Protein AF-A0A6L9ZBN9-F1 (afdb_monomer_lite)

pLDDT: mean 77.0, std 12.3, range [45.09, 96.31]

Radius of gyration: 23.8 Å; chains: 1; bounding box: 55×12×65 Å

Structure (mmCIF, N/CA/C/O backbone):
data_AF-A0A6L9ZBN9-F1
#
_entry.id   AF-A0A6L9ZBN9-F1
#
loop_
_atom_site.group_PDB
_atom_site.id
_atom_site.type_symbol
_atom_site.label_atom_id
_atom_site.label_alt_id
_atom_site.label_comp_id
_atom_site.label_asym_id
_atom_site.label_entity_id
_atom_site.label_seq_id
_atom_site.pdbx_PDB_ins_code
_atom_site.Cartn_x
_atom_site.Cartn_y
_atom_site.Cartn_z
_atom_site.occupancy
_atom_site.B_iso_or_equiv
_atom_site.auth_seq_id
_atom_site.auth_comp_id
_atom_site.auth_asym_id
_atom_site.auth_atom_id
_atom_site.pdbx_PDB_model_num
ATOM 1 N N . MET A 1 1 ? 9.883 3.631 -0.857 1.00 56.38 1 MET A N 1
ATOM 2 C CA . MET A 1 1 ? 9.226 3.594 0.471 1.00 56.38 1 MET A CA 1
ATOM 3 C C . MET A 1 1 ? 9.388 2.195 1.065 1.00 56.38 1 MET A C 1
ATOM 5 O O . MET A 1 1 ? 9.145 1.236 0.350 1.00 56.38 1 MET A O 1
ATOM 9 N N . GLN A 1 2 ? 9.887 2.032 2.302 1.00 75.25 2 GLN A N 1
ATOM 10 C CA . GLN A 1 2 ? 10.053 0.692 2.901 1.00 75.25 2 GLN A CA 1
ATOM 11 C C . GLN A 1 2 ? 8.711 0.204 3.485 1.00 75.25 2 GLN A C 1
ATOM 13 O O . GLN A 1 2 ? 8.207 0.863 4.396 1.00 75.25 2 GLN A O 1
ATOM 18 N N . PRO A 1 3 ? 8.174 -0.965 3.080 1.00 67.38 3 PRO A N 1
ATOM 19 C CA . PRO A 1 3 ? 6.895 -1.496 3.581 1.00 67.38 3 PRO A CA 1
ATOM 20 C C . PRO A 1 3 ? 6.822 -1.591 5.110 1.00 67.38 3 PRO A C 1
ATOM 22 O O . PRO A 1 3 ? 5.798 -1.327 5.734 1.00 67.38 3 PRO A O 1
ATOM 25 N N . ARG A 1 4 ? 7.961 -1.893 5.741 1.00 69.00 4 ARG A N 1
ATOM 26 C CA . ARG A 1 4 ? 8.095 -1.977 7.199 1.00 69.00 4 ARG A CA 1
ATOM 27 C C . ARG A 1 4 ? 7.895 -0.630 7.902 1.00 69.00 4 ARG A C 1
ATOM 29 O O . ARG A 1 4 ? 7.429 -0.599 9.037 1.00 69.00 4 ARG A O 1
ATOM 36 N N . ARG A 1 5 ? 8.261 0.476 7.247 1.00 75.31 5 ARG A N 1
ATOM 37 C CA . ARG A 1 5 ? 8.065 1.833 7.772 1.00 75.31 5 ARG A CA 1
ATOM 38 C C . ARG A 1 5 ? 6.586 2.212 7.729 1.00 75.31 5 ARG A C 1
ATOM 40 O O . ARG A 1 5 ? 6.065 2.671 8.734 1.00 75.31 5 ARG A O 1
ATOM 47 N N . ILE A 1 6 ? 5.915 1.917 6.621 1.00 69.38 6 ILE A N 1
ATOM 48 C CA . ILE A 1 6 ? 4.478 2.156 6.435 1.00 69.38 6 ILE A CA 1
ATOM 49 C C . ILE A 1 6 ? 3.657 1.348 7.440 1.00 69.38 6 ILE A C 1
ATOM 51 O O . ILE A 1 6 ? 2.840 1.912 8.156 1.00 69.38 6 ILE A O 1
ATOM 55 N N . ALA A 1 7 ? 3.928 0.046 7.582 1.00 70.50 7 ALA A N 1
ATOM 56 C CA . ALA A 1 7 ? 3.247 -0.789 8.572 1.00 70.50 7 ALA A CA 1
ATOM 57 C C . ALA A 1 7 ? 3.422 -0.252 10.005 1.00 70.50 7 ALA A C 1
ATOM 59 O O . ALA A 1 7 ? 2.500 -0.310 10.816 1.00 70.50 7 ALA A O 1
ATOM 60 N N . ARG A 1 8 ? 4.598 0.312 10.312 1.00 73.25 8 ARG A N 1
ATOM 61 C CA . ARG A 1 8 ? 4.881 0.938 11.607 1.00 73.25 8 ARG A CA 1
ATOM 62 C C . ARG A 1 8 ? 4.114 2.246 11.796 1.00 73.25 8 ARG A C 1
ATOM 64 O O . ARG A 1 8 ? 3.552 2.448 12.865 1.00 73.25 8 ARG A O 1
ATOM 71 N N . GLU A 1 9 ? 4.081 3.119 10.796 1.00 81.12 9 GLU A N 1
ATOM 72 C CA . GLU A 1 9 ? 3.329 4.380 10.850 1.00 81.12 9 GLU A CA 1
ATOM 73 C C . GLU A 1 9 ? 1.820 4.119 10.940 1.00 81.12 9 GLU A C 1
ATOM 75 O O . GLU A 1 9 ? 1.140 4.718 11.769 1.00 81.12 9 GLU A O 1
ATOM 80 N N . LEU A 1 10 ? 1.319 3.135 10.194 1.00 76.00 10 LEU A N 1
ATOM 81 C CA . LEU A 1 10 ? -0.064 2.676 10.259 1.00 76.00 10 LEU A CA 1
ATOM 82 C C . LEU A 1 10 ? -0.424 2.122 11.640 1.00 76.00 10 LEU A C 1
ATOM 84 O O . LEU A 1 10 ? -1.488 2.439 12.168 1.00 76.00 10 LEU A O 1
ATOM 88 N N . ALA A 1 11 ? 0.459 1.321 12.241 1.00 75.31 11 ALA A N 1
ATOM 89 C CA . ALA A 1 11 ? 0.264 0.805 13.591 1.00 75.31 11 ALA A CA 1
ATOM 90 C C . ALA A 1 11 ? 0.249 1.937 14.628 1.00 75.31 11 ALA A C 1
ATOM 92 O O . ALA A 1 11 ? -0.626 1.963 15.487 1.00 75.31 11 ALA A O 1
ATOM 93 N N . LEU A 1 12 ? 1.167 2.903 14.525 1.00 76.44 12 LEU A N 1
ATOM 94 C CA . LEU A 1 12 ? 1.223 4.057 15.428 1.00 76.44 12 LEU A CA 1
ATOM 95 C C . LEU A 1 12 ? -0.017 4.949 15.298 1.00 76.44 12 LEU A C 1
ATOM 97 O O . LEU A 1 12 ? -0.592 5.346 16.311 1.00 76.44 12 LEU A O 1
ATOM 101 N N . LEU A 1 13 ? -0.469 5.208 14.070 1.00 77.19 13 LEU A N 1
ATOM 102 C CA . LEU A 1 13 ? -1.699 5.951 13.809 1.00 77.19 13 LEU A CA 1
ATOM 103 C C . LEU A 1 13 ? -2.915 5.200 14.362 1.00 77.19 13 LEU A C 1
ATOM 105 O O . LEU A 1 13 ? -3.735 5.785 15.064 1.00 77.19 13 LEU A O 1
ATOM 109 N N . SER A 1 14 ? -2.995 3.894 14.107 1.00 71.19 14 SER A N 1
ATOM 110 C CA . SER A 1 14 ? -4.065 3.030 14.615 1.00 71.19 14 SER A CA 1
ATOM 111 C C . SER A 1 14 ? -4.128 3.048 16.142 1.00 71.19 14 SER A C 1
ATOM 113 O O . SER A 1 14 ? -5.207 3.198 16.702 1.00 71.19 14 SER A O 1
ATOM 115 N N . ILE A 1 15 ? -2.975 2.985 16.817 1.00 72.44 15 ILE A N 1
ATOM 116 C CA . ILE A 1 15 ? -2.873 3.080 18.280 1.00 72.44 15 ILE A CA 1
ATOM 117 C C . ILE A 1 15 ? -3.345 4.443 18.787 1.00 72.44 15 ILE A C 1
ATOM 119 O O . ILE A 1 15 ? -4.080 4.492 19.768 1.00 72.44 15 ILE A O 1
ATOM 123 N N . SER A 1 16 ? -2.989 5.538 18.110 1.00 72.88 16 SER A N 1
ATOM 124 C CA . SER A 1 16 ? -3.421 6.886 18.515 1.00 72.88 16 SER A CA 1
ATOM 125 C C . SER A 1 16 ? -4.927 7.132 18.377 1.00 72.88 16 SER A C 1
ATOM 127 O O . SER A 1 16 ? -5.456 8.037 19.018 1.00 72.88 16 SER A O 1
ATOM 129 N N . GLN A 1 17 ? -5.617 6.330 17.559 1.00 70.38 17 GLN A N 1
ATOM 130 C CA . GLN A 1 17 ? -7.065 6.411 17.362 1.00 70.38 17 GLN A CA 1
ATOM 131 C C . GLN A 1 17 ? -7.854 5.400 18.207 1.00 70.38 17 GLN A C 1
ATOM 133 O O . GLN A 1 17 ? -9.085 5.419 18.185 1.00 70.38 17 GLN A O 1
ATOM 138 N N . MET A 1 18 ? -7.178 4.525 18.963 1.00 71.62 18 MET A N 1
ATOM 139 C CA . MET A 1 18 ? -7.853 3.620 19.890 1.00 71.62 18 MET A CA 1
ATOM 140 C C . MET A 1 18 ? -8.277 4.359 21.170 1.00 71.62 18 MET A C 1
ATOM 142 O O . MET A 1 18 ? -7.546 5.219 21.664 1.00 71.62 18 MET A O 1
ATOM 146 N N . PRO A 1 19 ? -9.437 4.013 21.758 1.00 69.62 19 PRO A N 1
ATOM 147 C CA . PRO A 1 19 ? -9.804 4.488 23.084 1.00 69.62 19 PRO A CA 1
ATOM 148 C C . PRO A 1 19 ? -8.719 4.119 24.106 1.00 69.62 19 PRO A C 1
ATOM 150 O O . PRO A 1 19 ? -8.261 2.980 24.137 1.00 69.62 19 PRO A O 1
ATOM 153 N N . ASN A 1 20 ? -8.378 5.041 25.014 1.00 69.69 20 ASN A N 1
ATOM 154 C CA 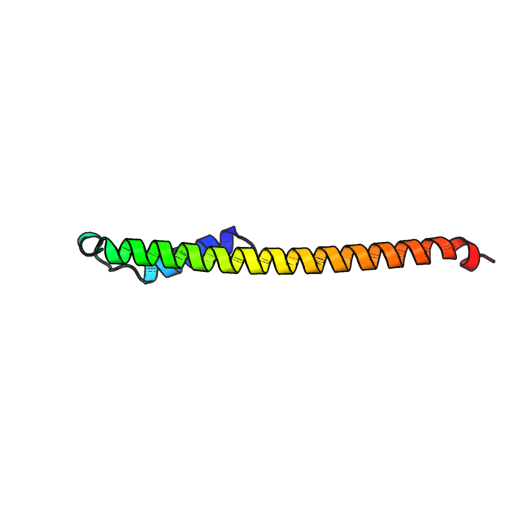. ASN A 1 20 ? -7.418 4.806 26.111 1.00 69.69 20 ASN A CA 1
ATOM 155 C C . ASN A 1 20 ? -7.845 3.694 27.101 1.00 69.69 20 ASN A C 1
ATOM 157 O O . ASN A 1 20 ? -7.112 3.389 28.038 1.00 69.69 20 ASN A O 1
ATOM 161 N N . SER A 1 21 ? -9.034 3.112 26.924 1.00 63.88 21 SER A N 1
ATOM 162 C CA . SER A 1 21 ? -9.575 2.015 27.726 1.00 63.88 21 SER A CA 1
ATOM 163 C C . SER A 1 21 ? -9.951 0.862 26.787 1.00 63.88 21 SER A C 1
ATOM 165 O O . SER A 1 21 ? -10.954 0.977 26.077 1.00 63.88 21 SER A O 1
ATOM 167 N N . PRO A 1 22 ? -9.183 -0.239 26.748 1.00 64.69 22 PRO A N 1
ATOM 168 C CA . PRO A 1 22 ? -9.449 -1.351 25.841 1.00 64.69 22 PRO A CA 1
ATOM 169 C C . PRO A 1 22 ? -10.784 -2.057 26.121 1.00 64.69 22 PRO A C 1
ATOM 171 O O . PRO A 1 22 ? -11.340 -2.653 25.205 1.00 64.69 22 PRO A O 1
ATOM 174 N N . GLU A 1 23 ? -11.368 -1.926 27.322 1.00 65.88 23 GLU A N 1
ATOM 175 C CA . GLU A 1 23 ? -12.716 -2.452 27.609 1.00 65.88 23 GLU A CA 1
ATOM 176 C C . GLU A 1 23 ? -13.837 -1.679 26.887 1.00 65.88 23 GLU A C 1
ATOM 178 O O . GLU A 1 23 ? -14.984 -2.119 26.869 1.00 65.88 23 GLU A O 1
ATOM 183 N N . ARG A 1 24 ? -13.521 -0.516 26.300 1.00 65.19 24 ARG A N 1
ATOM 184 C CA . ARG A 1 24 ? -14.454 0.330 25.539 1.00 65.19 24 ARG A CA 1
ATOM 185 C C . ARG A 1 24 ? -14.346 0.153 24.026 1.00 65.19 24 ARG A C 1
ATOM 187 O O . ARG A 1 24 ? -15.057 0.846 23.302 1.00 65.19 24 ARG A O 1
ATOM 194 N N . LEU A 1 25 ? -13.458 -0.722 23.552 1.00 69.81 25 LEU A N 1
ATOM 195 C CA . LEU A 1 25 ? -13.352 -1.057 22.134 1.00 69.81 25 LEU A CA 1
ATOM 196 C C . LEU A 1 25 ? -14.535 -1.938 21.741 1.00 69.81 25 LEU A C 1
ATOM 198 O O . LEU A 1 25 ? -14.550 -3.140 21.999 1.00 69.81 25 LEU A O 1
ATOM 202 N N . ASP A 1 26 ? -15.529 -1.327 21.106 1.00 78.31 26 ASP A N 1
ATOM 203 C CA . ASP A 1 26 ? -16.618 -2.081 20.500 1.00 78.31 26 ASP A CA 1
ATOM 204 C C . ASP A 1 26 ? -16.111 -2.864 19.273 1.00 78.31 26 ASP A C 1
ATOM 206 O O . ASP A 1 26 ? -15.210 -2.431 18.545 1.00 78.31 26 ASP A O 1
ATOM 210 N N . THR A 1 27 ? -16.727 -4.013 19.002 1.00 75.62 27 THR A N 1
ATOM 211 C CA . THR A 1 27 ? -16.407 -4.889 17.864 1.00 75.62 27 THR A CA 1
ATOM 212 C C . THR A 1 27 ? -16.485 -4.124 16.539 1.00 75.62 27 THR A C 1
ATOM 214 O O . THR A 1 27 ? -15.674 -4.342 15.637 1.00 75.62 27 THR A O 1
ATOM 217 N N . GLN A 1 28 ? -17.415 -3.169 16.422 1.00 73.81 28 GLN A N 1
ATOM 218 C CA . GLN A 1 28 ? -17.532 -2.315 15.242 1.00 73.81 28 GLN A CA 1
ATOM 219 C C . GLN A 1 28 ? -16.320 -1.386 15.060 1.00 73.81 28 GLN A C 1
ATOM 221 O O . GLN A 1 28 ? -15.864 -1.187 13.934 1.00 73.81 28 GLN A O 1
ATOM 226 N N . GLN A 1 29 ? -15.756 -0.851 16.145 1.00 76.31 29 GLN A N 1
ATOM 227 C CA . GLN A 1 29 ? -14.563 -0.000 16.087 1.00 76.31 29 GLN A CA 1
ATOM 228 C C . GLN A 1 29 ? -13.329 -0.800 15.666 1.00 76.31 29 GLN A C 1
ATOM 230 O O . GLN A 1 29 ? -12.557 -0.333 14.828 1.00 76.3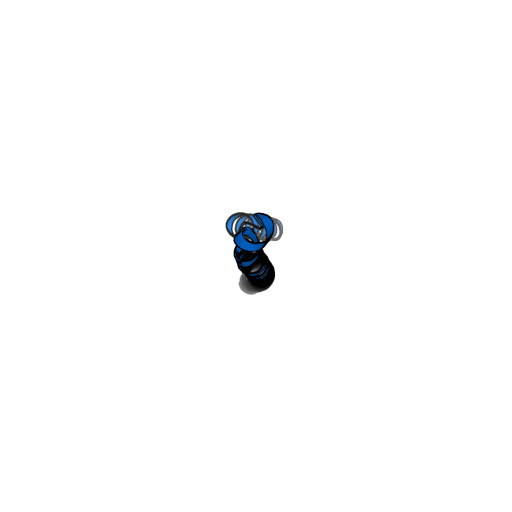1 29 GLN A O 1
ATOM 235 N N . LEU A 1 30 ? -13.183 -2.026 16.178 1.00 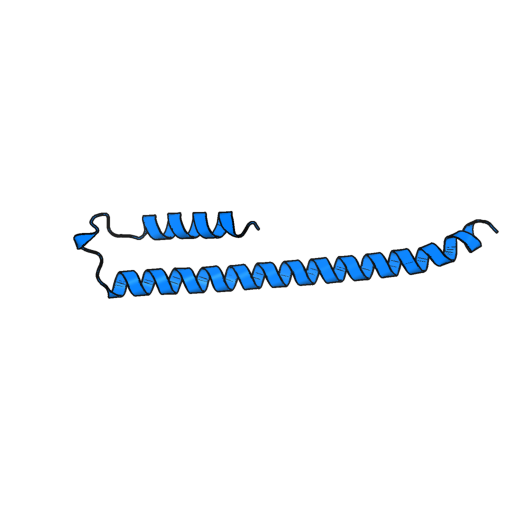78.94 30 LEU A N 1
ATOM 236 C CA . LEU A 1 30 ? -12.105 -2.929 15.774 1.00 78.94 30 LEU A CA 1
ATOM 237 C C . LEU A 1 30 ? -12.204 -3.284 14.282 1.00 78.94 30 LEU A C 1
ATOM 239 O O . LEU A 1 30 ? -11.216 -3.190 13.555 1.00 78.94 30 LEU A O 1
ATOM 243 N N . ASN A 1 31 ? -13.404 -3.621 13.803 1.00 80.31 31 ASN A N 1
ATOM 244 C CA . ASN A 1 31 ? -13.639 -3.912 12.387 1.00 80.31 31 ASN A CA 1
ATOM 245 C C . ASN A 1 31 ? -13.325 -2.704 11.491 1.00 80.31 31 ASN A C 1
ATOM 247 O O . ASN A 1 31 ? -12.692 -2.859 10.446 1.00 80.31 31 ASN A O 1
ATOM 251 N N . ASN A 1 32 ? -13.709 -1.497 11.914 1.00 80.50 32 ASN A N 1
ATOM 252 C CA . ASN A 1 32 ? -13.390 -0.265 11.191 1.00 80.50 32 ASN A CA 1
ATOM 253 C C . ASN A 1 32 ? -11.879 -0.007 11.136 1.00 80.50 32 ASN A C 1
ATOM 255 O O . ASN A 1 32 ? -11.370 0.406 10.093 1.00 80.50 32 ASN A O 1
ATOM 259 N N . LEU A 1 33 ? -11.158 -0.287 12.225 1.00 80.38 33 LEU A N 1
ATOM 260 C CA . LEU A 1 33 ? -9.706 -0.147 12.287 1.00 80.38 33 LEU A CA 1
ATOM 261 C C . LEU A 1 33 ? -9.006 -1.111 11.326 1.00 80.38 33 LEU A C 1
ATOM 263 O O . LEU A 1 33 ? -8.158 -0.694 10.539 1.00 80.38 33 LEU A O 1
ATOM 267 N N . VAL A 1 34 ? -9.393 -2.390 11.349 1.00 82.69 34 VAL A N 1
ATOM 268 C CA . VAL A 1 34 ? -8.849 -3.410 10.441 1.00 82.69 34 VAL A CA 1
ATOM 269 C C . VAL A 1 34 ? -9.141 -3.042 8.987 1.00 82.69 34 VAL A C 1
ATOM 271 O O . VAL A 1 34 ? -8.245 -3.104 8.147 1.00 82.69 34 VAL A O 1
ATOM 274 N N . LEU A 1 35 ? -10.361 -2.592 8.684 1.00 83.62 35 LEU A N 1
ATOM 275 C CA . LEU A 1 35 ? -10.734 -2.166 7.336 1.00 83.62 35 LEU A CA 1
ATOM 276 C C . LEU A 1 35 ? -9.906 -0.964 6.862 1.00 83.62 35 LEU A C 1
ATOM 278 O O . LEU A 1 35 ? -9.444 -0.953 5.720 1.00 83.62 35 LEU A O 1
ATOM 282 N N . ALA A 1 36 ? -9.706 0.036 7.723 1.00 80.62 36 ALA A N 1
ATOM 283 C CA . ALA A 1 36 ? -8.859 1.185 7.419 1.00 80.62 36 ALA A CA 1
ATOM 284 C C . ALA A 1 36 ? -7.410 0.747 7.164 1.00 80.62 36 ALA A C 1
ATOM 286 O O . ALA A 1 36 ? -6.823 1.139 6.159 1.00 80.62 36 ALA A O 1
ATOM 287 N N . ALA A 1 37 ? -6.869 -0.134 8.008 1.00 80.25 37 ALA A N 1
ATOM 288 C CA . ALA A 1 37 ? -5.517 -0.652 7.856 1.00 80.25 37 ALA A CA 1
ATOM 289 C C . ALA A 1 37 ? -5.322 -1.404 6.529 1.00 80.25 37 ALA A C 1
ATOM 291 O O . ALA A 1 37 ? -4.355 -1.146 5.811 1.00 80.25 37 ALA A O 1
ATOM 292 N N . VAL A 1 38 ? -6.258 -2.286 6.163 1.00 85.19 38 VAL A N 1
ATOM 293 C CA . VAL A 1 38 ? -6.215 -3.026 4.890 1.00 85.19 38 VAL A CA 1
ATOM 294 C C . VAL A 1 38 ? -6.285 -2.073 3.696 1.00 85.19 38 VAL A C 1
ATOM 296 O O . VAL A 1 38 ? -5.508 -2.224 2.752 1.00 85.19 38 VAL A O 1
ATOM 299 N N . ARG A 1 39 ? -7.170 -1.068 3.730 1.00 84.50 39 ARG A N 1
ATOM 300 C CA . ARG A 1 39 ? -7.286 -0.066 2.656 1.00 84.50 39 ARG A CA 1
ATOM 301 C C . ARG A 1 39 ? -6.000 0.732 2.482 1.00 84.50 39 ARG A C 1
ATOM 303 O O . ARG A 1 39 ? -5.539 0.874 1.353 1.00 84.50 39 ARG A O 1
ATOM 310 N N . THR A 1 40 ? -5.398 1.191 3.578 1.00 81.38 40 THR A N 1
ATOM 311 C CA . THR A 1 40 ? -4.134 1.930 3.510 1.00 81.38 40 THR A CA 1
ATOM 312 C C . THR A 1 40 ? -3.011 1.056 2.963 1.00 81.38 40 THR A C 1
ATOM 314 O O . THR A 1 40 ? -2.340 1.459 2.022 1.00 81.38 40 THR A O 1
ATOM 317 N N . LEU A 1 41 ? -2.847 -0.174 3.466 1.00 81.56 41 LEU A N 1
ATOM 318 C CA . LEU A 1 41 ? -1.833 -1.103 2.947 1.00 81.56 41 LEU A CA 1
ATOM 319 C C . LEU A 1 41 ? -2.031 -1.412 1.459 1.00 81.56 41 LEU A C 1
ATOM 321 O O . LEU A 1 41 ? -1.054 -1.548 0.729 1.00 81.56 41 LEU A O 1
ATOM 325 N N . THR A 1 42 ? -3.280 -1.499 1.002 1.00 85.12 42 THR A N 1
ATOM 326 C CA . THR A 1 42 ? -3.594 -1.721 -0.415 1.00 85.12 42 THR A CA 1
ATOM 327 C C . THR A 1 42 ? -3.125 -0.550 -1.280 1.00 85.12 42 THR A C 1
ATOM 329 O O . THR A 1 42 ? -2.462 -0.781 -2.289 1.00 85.12 42 THR A O 1
ATOM 332 N N . GLY A 1 43 ? -3.416 0.693 -0.877 1.00 83.81 43 GLY A N 1
ATOM 333 C CA . GLY A 1 43 ? -2.964 1.887 -1.604 1.00 83.81 43 GLY A CA 1
ATOM 334 C C . GLY A 1 43 ? -1.439 1.990 -1.675 1.00 83.81 43 GLY A C 1
ATOM 335 O O . GLY A 1 43 ? -0.877 2.248 -2.733 1.00 83.81 43 GLY A O 1
ATOM 336 N N . GLU A 1 44 ? -0.762 1.678 -0.575 1.00 83.38 44 GLU A N 1
ATOM 337 C CA . GLU A 1 44 ? 0.703 1.707 -0.490 1.00 83.38 44 GLU A CA 1
ATOM 338 C C . GLU A 1 44 ? 1.364 0.637 -1.371 1.00 83.38 44 GLU A C 1
ATOM 340 O O . GLU A 1 44 ? 2.388 0.884 -2.010 1.00 83.38 44 GLU A O 1
ATOM 345 N N . ILE A 1 45 ? 0.775 -0.563 -1.448 1.00 86.25 45 ILE A N 1
ATOM 346 C CA . ILE A 1 45 ? 1.238 -1.609 -2.372 1.00 86.25 45 ILE A CA 1
ATOM 347 C C . ILE A 1 45 ? 1.056 -1.155 -3.821 1.00 86.25 45 ILE A C 1
ATOM 349 O O . ILE A 1 45 ? 1.950 -1.379 -4.637 1.00 86.25 45 ILE A O 1
ATOM 353 N N . GLN A 1 46 ? -0.067 -0.512 -4.144 1.00 88.00 46 GLN A N 1
ATOM 354 C CA . GLN A 1 46 ? -0.303 0.010 -5.486 1.00 88.00 46 GLN A CA 1
ATOM 355 C C . GLN A 1 46 ? 0.758 1.055 -5.872 1.00 88.00 46 GLN A C 1
ATOM 357 O O . GLN A 1 46 ? 1.383 0.914 -6.921 1.00 88.00 46 GLN A O 1
ATOM 362 N N . GLU A 1 47 ? 1.045 2.025 -5.001 1.00 87.94 47 GLU A N 1
ATOM 363 C CA . GLU A 1 47 ? 2.087 3.038 -5.236 1.00 87.94 47 GLU A CA 1
ATOM 364 C C . GLU A 1 47 ? 3.485 2.410 -5.388 1.00 87.94 47 GLU A C 1
ATOM 366 O O . GLU A 1 47 ? 4.276 2.795 -6.259 1.00 87.94 47 GLU A O 1
ATOM 371 N N . ALA A 1 48 ? 3.799 1.396 -4.575 1.00 87.56 48 ALA A N 1
ATOM 372 C CA . ALA A 1 48 ? 5.059 0.667 -4.678 1.00 87.56 48 ALA A CA 1
ATOM 373 C C . ALA A 1 48 ? 5.192 -0.071 -6.021 1.00 87.56 48 ALA A C 1
ATOM 375 O O . ALA A 1 48 ? 6.265 -0.045 -6.629 1.00 87.56 48 ALA A O 1
ATOM 376 N N . LEU A 1 49 ? 4.115 -0.700 -6.501 1.00 92.94 49 LEU A N 1
ATOM 377 C CA . LEU A 1 49 ? 4.087 -1.373 -7.801 1.00 92.94 49 LEU A CA 1
ATOM 378 C C . LEU A 1 49 ? 4.216 -0.379 -8.960 1.00 92.94 49 LEU A C 1
ATOM 380 O O . LEU A 1 49 ? 4.986 -0.633 -9.886 1.00 92.94 49 LEU A O 1
ATOM 384 N N . GLU A 1 50 ? 3.527 0.760 -8.899 1.00 94.50 50 GLU A N 1
ATOM 385 C CA . GLU A 1 50 ? 3.638 1.833 -9.897 1.00 94.50 50 GLU A CA 1
ATOM 386 C C . GLU A 1 50 ? 5.070 2.379 -9.971 1.00 94.50 50 GLU A C 1
ATOM 388 O O . GLU A 1 50 ? 5.643 2.511 -11.057 1.00 94.50 50 GLU A O 1
ATOM 393 N N . THR A 1 51 ? 5.692 2.607 -8.812 1.00 93.50 51 THR A N 1
ATOM 394 C CA . THR A 1 51 ? 7.090 3.047 -8.722 1.00 93.50 51 THR A CA 1
ATOM 395 C C . THR A 1 51 ? 8.037 2.013 -9.329 1.00 93.50 51 THR A C 1
ATOM 397 O O . THR A 1 51 ? 8.880 2.359 -10.161 1.00 93.50 51 THR A O 1
ATOM 400 N N . ALA A 1 52 ? 7.881 0.736 -8.966 1.00 93.94 52 ALA A N 1
ATOM 401 C CA . ALA A 1 52 ? 8.712 -0.347 -9.484 1.00 93.94 52 ALA A CA 1
ATOM 402 C C . ALA A 1 52 ? 8.559 -0.512 -11.005 1.00 93.94 52 ALA A C 1
ATOM 404 O O . ALA A 1 52 ? 9.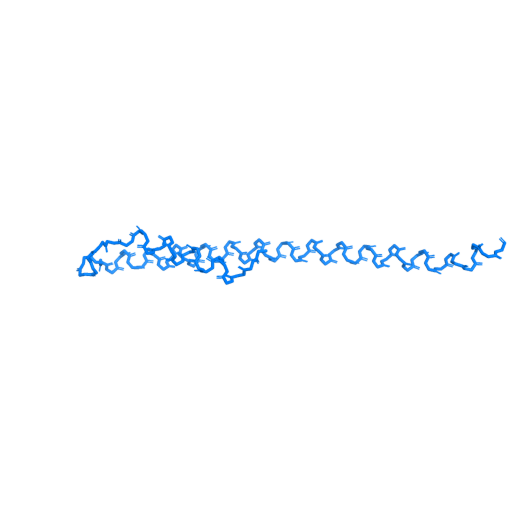551 -0.696 -11.709 1.00 93.94 52 ALA A O 1
ATOM 405 N N . ALA A 1 53 ? 7.340 -0.386 -11.536 1.00 96.00 53 ALA A N 1
ATOM 406 C CA . ALA A 1 53 ? 7.089 -0.426 -12.974 1.00 96.00 53 ALA A CA 1
ATOM 407 C C . ALA A 1 53 ? 7.777 0.739 -13.708 1.00 96.00 53 ALA A C 1
ATOM 409 O O . ALA A 1 53 ? 8.398 0.538 -14.756 1.00 96.00 53 ALA A O 1
ATOM 410 N N . ALA A 1 54 ? 7.727 1.950 -13.146 1.00 95.94 54 ALA A N 1
ATOM 411 C CA . ALA A 1 54 ? 8.403 3.118 -13.708 1.00 95.94 54 ALA A CA 1
ATOM 412 C C . ALA A 1 54 ? 9.937 2.994 -13.662 1.00 95.94 54 ALA A C 1
ATOM 414 O O . ALA A 1 54 ? 10.631 3.427 -14.585 1.00 95.94 54 ALA A O 1
ATOM 415 N N . GLU A 1 55 ? 10.494 2.416 -12.598 1.00 96.31 55 GLU A N 1
ATOM 416 C CA . GLU A 1 55 ? 11.925 2.102 -12.504 1.00 96.31 55 GLU A CA 1
ATOM 417 C C . GLU A 1 55 ? 12.345 1.030 -13.508 1.00 96.31 55 GLU A C 1
ATOM 419 O O . GLU A 1 55 ? 13.343 1.217 -14.204 1.00 96.31 55 GLU A O 1
ATOM 424 N N . LEU A 1 56 ? 11.560 -0.040 -13.649 1.00 96.19 56 LEU A N 1
ATOM 425 C CA . LEU A 1 56 ? 11.820 -1.10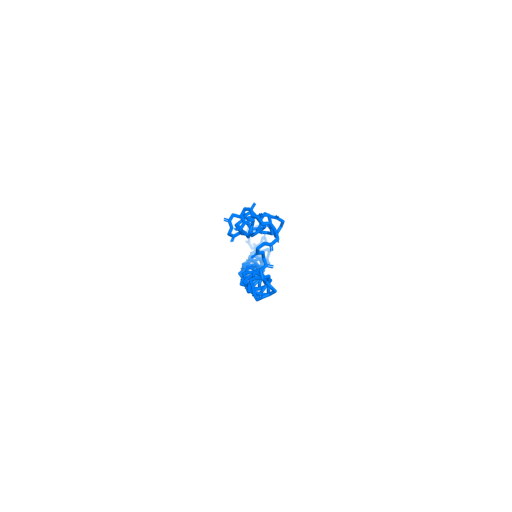6 -14.612 1.00 96.19 56 LEU A CA 1
ATOM 426 C C . LEU A 1 56 ? 11.824 -0.576 -16.048 1.00 96.19 56 LEU A C 1
ATOM 428 O O . LEU A 1 56 ? 12.747 -0.874 -16.805 1.00 96.19 56 LEU A O 1
ATOM 432 N N . LYS A 1 57 ? 10.842 0.259 -16.410 1.00 95.31 57 LYS A N 1
ATOM 433 C CA . LYS A 1 57 ? 10.782 0.890 -17.733 1.00 95.31 57 LYS A CA 1
ATOM 434 C C . LYS A 1 57 ? 12.013 1.754 -18.003 1.00 95.31 57 LYS A C 1
ATOM 436 O O . LYS A 1 57 ? 12.677 1.561 -19.013 1.00 95.31 57 LYS A O 1
ATOM 441 N N . ARG A 1 58 ? 12.381 2.632 -17.063 1.00 94.62 58 ARG A N 1
ATOM 442 C CA . ARG A 1 58 ? 13.603 3.449 -17.176 1.00 94.62 58 ARG A CA 1
ATOM 443 C C . ARG A 1 58 ? 14.866 2.594 -17.286 1.00 94.62 58 ARG A C 1
ATOM 445 O O . ARG A 1 58 ? 15.781 2.953 -18.019 1.00 94.62 58 ARG A O 1
ATOM 452 N N . GLY A 1 59 ? 14.933 1.482 -16.555 1.00 93.69 59 GLY A N 1
ATOM 453 C CA . GLY A 1 59 ? 16.024 0.514 -16.660 1.00 93.69 59 GLY A CA 1
ATOM 454 C C . GLY A 1 59 ? 16.111 -0.101 -18.056 1.00 93.69 59 GLY A C 1
ATOM 455 O O . GLY A 1 59 ? 17.188 -0.115 -18.645 1.00 93.69 59 GLY A O 1
ATOM 456 N N . SER A 1 60 ? 14.974 -0.532 -18.605 1.00 92.06 60 SER A N 1
ATOM 457 C CA . SER A 1 60 ? 14.871 -1.070 -19.965 1.00 92.06 60 SER A CA 1
ATOM 458 C C . SER A 1 60 ? 15.297 -0.049 -21.023 1.00 92.06 60 SER A C 1
ATOM 460 O O . SER A 1 60 ? 16.107 -0.374 -21.887 1.00 92.06 60 SER A O 1
ATOM 462 N N . ASP A 1 61 ? 14.809 1.191 -20.931 1.00 92.19 61 ASP A N 1
ATOM 463 C CA . ASP A 1 61 ? 15.144 2.261 -21.878 1.00 92.19 61 ASP A CA 1
ATOM 464 C C . ASP A 1 61 ? 16.654 2.563 -21.864 1.00 92.19 61 ASP A C 1
ATOM 466 O O . ASP A 1 61 ? 17.281 2.692 -22.914 1.00 92.19 61 ASP A O 1
ATOM 470 N N . ARG A 1 62 ? 17.275 2.590 -20.674 1.00 89.56 62 ARG A N 1
ATOM 471 C CA . ARG A 1 62 ? 18.727 2.790 -20.522 1.00 89.56 62 ARG A CA 1
ATOM 472 C C . ARG A 1 62 ? 19.556 1.633 -21.072 1.00 89.56 62 ARG A C 1
ATOM 474 O O . ARG A 1 62 ? 20.632 1.878 -21.612 1.00 89.56 62 ARG A O 1
ATOM 481 N N . ILE A 1 63 ? 19.100 0.389 -20.909 1.00 89.38 63 ILE A N 1
ATOM 482 C CA . ILE A 1 63 ? 19.771 -0.776 -21.504 1.00 89.38 63 ILE A CA 1
ATOM 483 C C . ILE A 1 63 ? 19.731 -0.657 -23.027 1.00 89.38 63 ILE A C 1
ATOM 485 O O . ILE A 1 63 ? 20.775 -0.766 -23.659 1.00 89.38 63 ILE A O 1
ATOM 489 N N . LEU A 1 64 ? 18.572 -0.337 -23.602 1.00 86.19 64 LEU A N 1
ATOM 490 C CA . LEU A 1 64 ? 18.410 -0.175 -25.046 1.00 86.19 64 LEU A CA 1
ATOM 491 C C . LEU A 1 64 ? 19.279 0.967 -25.607 1.00 86.19 64 LEU A C 1
ATOM 493 O O . LEU A 1 64 ? 19.942 0.812 -26.635 1.00 86.19 64 LEU A O 1
ATOM 497 N N . GLU A 1 65 ? 19.357 2.098 -24.905 1.00 84.12 65 GLU A N 1
ATOM 498 C CA . GLU A 1 65 ? 20.270 3.192 -25.261 1.00 84.12 65 GLU A CA 1
ATOM 499 C C . GLU A 1 65 ? 21.749 2.765 -25.156 1.00 84.12 65 GLU A C 1
ATOM 501 O O . GLU A 1 65 ? 22.574 3.095 -26.009 1.00 84.12 65 GLU A O 1
ATOM 506 N N . SER A 1 66 ? 22.106 1.988 -24.131 1.00 79.50 66 SER A N 1
ATOM 507 C CA . SER A 1 66 ? 23.469 1.477 -23.963 1.00 79.50 66 SER A CA 1
ATOM 508 C C . SER A 1 66 ? 23.849 0.449 -25.033 1.00 79.50 66 SER A C 1
ATOM 510 O O . SER A 1 66 ? 24.988 0.461 -25.496 1.00 79.50 66 SER A O 1
ATOM 512 N N . GLU A 1 67 ? 22.934 -0.436 -25.431 1.00 70.19 67 GLU A N 1
ATOM 513 C CA . GLU A 1 67 ? 23.159 -1.436 -26.482 1.00 70.19 67 GLU A CA 1
ATOM 514 C C . GLU A 1 67 ? 23.325 -0.781 -27.855 1.00 70.19 67 GLU A C 1
ATOM 516 O O . GLU A 1 67 ? 24.260 -1.114 -28.583 1.00 70.19 67 GLU A O 1
ATOM 521 N N . THR A 1 68 ? 22.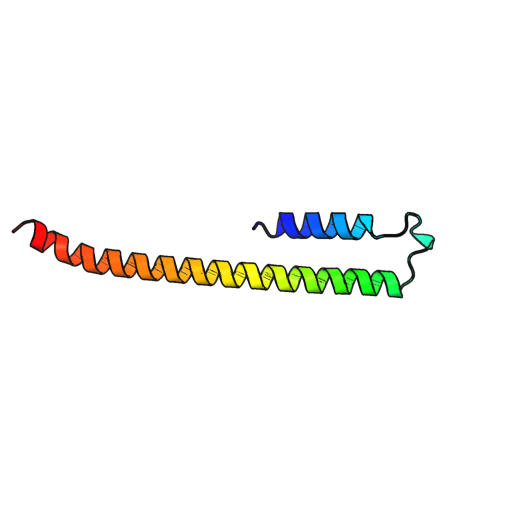495 0.215 -28.175 1.00 68.38 68 THR A N 1
ATOM 522 C CA . THR A 1 68 ? 22.602 0.973 -29.435 1.00 68.38 68 THR A CA 1
ATOM 523 C C . THR A 1 68 ? 23.889 1.802 -29.516 1.00 68.38 68 THR A C 1
ATOM 525 O O . THR A 1 68 ? 24.502 1.880 -30.580 1.00 68.38 68 THR A O 1
ATOM 528 N N . ARG A 1 69 ? 24.385 2.344 -28.395 1.00 59.94 69 ARG A N 1
ATOM 529 C CA . ARG A 1 69 ? 25.699 3.016 -28.338 1.00 59.94 69 ARG A CA 1
ATOM 530 C C . ARG A 1 69 ? 26.889 2.054 -28.338 1.00 59.94 69 ARG A C 1
ATOM 532 O O . ARG A 1 69 ? 27.953 2.413 -28.838 1.00 59.94 69 ARG A O 1
ATOM 539 N N . ALA A 1 70 ? 26.749 0.844 -27.793 1.00 58.69 70 ALA A N 1
ATOM 540 C CA . ALA A 1 70 ? 27.821 -0.156 -27.784 1.00 58.69 70 ALA A CA 1
ATOM 541 C C . ALA A 1 70 ? 28.179 -0.637 -29.202 1.00 58.69 70 ALA A C 1
ATOM 543 O O . ALA A 1 70 ? 29.348 -0.918 -29.482 1.00 58.69 70 ALA A O 1
ATOM 544 N N . THR A 1 71 ? 27.209 -0.656 -30.120 1.00 56.06 71 THR A N 1
ATOM 545 C CA . THR A 1 71 ? 27.445 -0.911 -31.550 1.00 56.06 71 THR A CA 1
ATOM 546 C C . THR A 1 71 ? 28.298 0.163 -32.242 1.00 56.06 71 THR A C 1
ATOM 548 O O . THR A 1 71 ? 28.986 -0.158 -33.210 1.00 56.06 71 THR A O 1
ATOM 551 N N . ASP A 1 72 ? 28.359 1.388 -31.708 1.00 59.66 72 ASP A N 1
ATOM 552 C CA . ASP A 1 72 ? 29.139 2.507 -32.263 1.00 59.66 72 ASP A CA 1
ATOM 553 C C . ASP A 1 72 ? 30.579 2.612 -31.717 1.00 59.66 72 ASP A C 1
ATOM 555 O O . ASP A 1 72 ? 31.383 3.411 -32.189 1.00 59.66 72 ASP A O 1
ATOM 559 N N . VAL A 1 73 ? 31.006 1.779 -30.763 1.00 57.91 73 VAL A N 1
ATOM 560 C CA . VAL A 1 73 ? 32.403 1.856 -30.270 1.00 57.91 73 VAL A CA 1
ATOM 561 C C . VAL A 1 73 ? 33.411 1.425 -31.354 1.00 57.91 73 VAL A C 1
ATOM 563 O O . VAL A 1 73 ? 34.577 1.822 -31.323 1.00 57.91 73 VAL A O 1
ATOM 566 N N . ARG A 1 74 ? 32.965 0.648 -32.354 1.00 54.69 74 ARG A N 1
ATOM 567 C CA . ARG A 1 74 ? 33.762 0.327 -33.552 1.00 54.69 74 ARG A CA 1
ATOM 568 C C . ARG A 1 74 ? 33.741 1.429 -34.619 1.00 54.69 74 ARG A C 1
ATOM 570 O O . ARG A 1 74 ? 34.712 1.506 -35.361 1.00 54.69 74 ARG A O 1
ATOM 577 N N . SER A 1 75 ? 32.712 2.279 -34.684 1.00 54.81 75 SER A N 1
ATOM 578 C CA . SER A 1 75 ? 32.682 3.449 -35.581 1.00 54.81 75 SER A CA 1
ATOM 579 C C . SER A 1 75 ? 33.466 4.631 -34.993 1.00 54.81 75 SER A C 1
ATOM 581 O O . SER A 1 75 ? 34.113 5.359 -35.733 1.00 54.81 75 SER A O 1
ATOM 583 N N . ALA A 1 76 ? 33.527 4.758 -33.662 1.00 53.47 76 ALA A N 1
ATOM 584 C CA . ALA A 1 76 ? 34.298 5.785 -32.950 1.00 53.47 76 ALA A CA 1
ATOM 585 C C . ALA A 1 76 ? 35.832 5.575 -32.955 1.00 53.47 76 ALA A C 1
ATOM 587 O O . ALA A 1 76 ? 36.569 6.382 -32.388 1.00 53.47 76 ALA A O 1
ATOM 588 N N . ARG A 1 77 ? 36.320 4.475 -33.544 1.00 55.72 77 ARG A N 1
ATOM 589 C CA . ARG A 1 77 ? 37.753 4.166 -33.720 1.00 55.72 77 ARG A CA 1
ATOM 590 C C . ARG A 1 77 ? 38.230 4.261 -35.178 1.00 55.72 77 ARG A C 1
ATOM 592 O O . ARG A 1 77 ? 39.407 3.983 -35.409 1.00 55.72 77 ARG A O 1
ATOM 599 N N . ALA A 1 78 ? 37.344 4.591 -36.120 1.00 45.09 78 ALA A N 1
ATOM 600 C CA . ALA A 1 78 ? 37.675 4.811 -37.529 1.00 45.09 78 ALA A CA 1
ATOM 601 C C . ALA A 1 78 ? 37.973 6.290 -37.807 1.00 45.09 78 ALA A C 1
ATOM 603 O O . ALA A 1 78 ? 37.321 7.149 -37.172 1.00 45.09 78 ALA A O 1
#

Foldseek 3Di:
DDLVVQLVVLVVVLVVPDDPDPVPDDPVNVVVSVVVSVVSSVVVVVVVVVVVVVVVVVVVVVVVVVVVVVVCVVVVVD

Secondary structure (DSSP, 8-state):
--HHHHHHHHHHHHHHTS-SSGGG--HHHHHHHHHHHHHHHHHHHHHHHHHHHHHHHHHHHHHHHHHHHHGGGTTTT-

Sequence (78 aa):
MQPRRIARELALLSISQMPNSPERLDTQQLNNLVLAAVRTLTGEIQEALETAAAELKRGSDRILESETRATDVRSARA